Protein AF-A0A432GSY6-F1 (afdb_monomer)

Organism: NCBI:txid2024889

InterPro domains:
  IPR041517 Protease Do-like, PDZ domain [PF17815] (3-67)
  IPR046449 Protease Do-like, PDZ domain superfamily [G3DSA:3.20.190.20] (1-68)

Nearest PDB structures (foldseek):
  7xft-assembly1_A-2  TM=6.130E-01  e=6.111E-01  Pseudomonas aeruginosa PAO1
  2zpm-assembly1_A  TM=6.111E-01  e=7.938E-01  Escherichia coli K-12
  3k44-assembly4_D  TM=5.821E-01  e=3.345E+00  Drosophila melanogaster
  3k44-assembly1_A  TM=5.785E-01  e=3.571E+00  Drosophila melanogaster

Secondary structure (DSSP, 8-state):
--EEEETTEE-SSHHHHHHHTTS-BTTEEEEEEPTTSS-SEEEEEGGGHHHHHHHHHHHTT-S-S---

Foldseek 3Di:
DAWQAKQPHGDPDPVVVVVSVVDADPQWIKTAHDPPDPDGIDIGHNVCCVVVVVVCCVVVVPPDPDDD

Mean predicted aligned error: 3.6 Å

Solvent-accessible surface area (backbone atoms only — not comparable to full-atom values): 4129 Å² total; per-residue (Å²): 124,55,72,39,27,29,50,88,38,74,43,88,52,75,72,47,50,65,64,29,68,74,47,56,56,93,62,23,42,39,39,34,30,40,88,89,35,100,54,59,65,51,78,43,58,55,88,53,44,67,62,50,49,52,52,48,32,62,77,69,67,48,92,64,100,72,90,130

Structure (mmCIF, N/CA/C/O backbone):
data_AF-A0A432GSY6-F1
#
_entry.id   AF-A0A432GSY6-F1
#
loop_
_atom_site.group_PDB
_atom_site.id
_atom_site.type_symbol
_atom_site.label_atom_id
_atom_site.label_alt_id
_atom_site.label_comp_id
_atom_site.label_asym_id
_atom_site.label_entity_id
_atom_site.label_seq_id
_atom_site.pdbx_PDB_ins_code
_atom_site.Cartn_x
_atom_site.Cartn_y
_atom_site.Cartn_z
_atom_site.occupancy
_atom_site.B_iso_or_equiv
_atom_site.auth_seq_id
_atom_site.auth_comp_id
_atom_site.auth_asym_id
_atom_site.auth_atom_id
_atom_site.pdbx_PDB_model_num
ATOM 1 N N . ALA A 1 1 ? -6.398 -6.053 10.665 1.00 76.44 1 ALA A N 1
ATOM 2 C CA . ALA A 1 1 ? -6.635 -4.613 10.430 1.00 76.44 1 ALA A CA 1
ATOM 3 C C . ALA A 1 1 ? -7.348 -4.445 9.094 1.00 76.44 1 ALA A C 1
ATOM 5 O O . ALA A 1 1 ? -7.075 -5.224 8.187 1.00 76.44 1 ALA A O 1
ATOM 6 N N . VAL A 1 2 ? -8.258 -3.478 8.980 1.00 89.19 2 VAL A N 1
ATOM 7 C CA . VAL A 1 2 ? -8.988 -3.173 7.734 1.00 89.19 2 VAL A CA 1
ATOM 8 C C . VAL A 1 2 ? -8.391 -1.909 7.122 1.00 89.19 2 VAL A C 1
ATOM 10 O O . VAL A 1 2 ? -8.154 -0.943 7.846 1.00 89.19 2 VAL A O 1
ATOM 13 N N . VAL A 1 3 ? -8.105 -1.924 5.818 1.00 93.94 3 VAL A N 1
ATOM 14 C CA . VAL A 1 3 ? -7.481 -0.794 5.108 1.00 93.94 3 VAL A CA 1
ATOM 15 C C . VAL A 1 3 ? -8.505 0.321 4.904 1.00 93.94 3 VAL A C 1
ATOM 17 O O . VAL A 1 3 ? -9.578 0.077 4.364 1.00 93.94 3 VAL A O 1
ATOM 20 N N . LEU A 1 4 ? -8.154 1.539 5.318 1.00 95.56 4 LEU A N 1
ATOM 21 C CA . LEU A 1 4 ? -8.940 2.751 5.085 1.00 95.56 4 LEU A CA 1
ATOM 22 C C . LEU A 1 4 ? -8.503 3.441 3.788 1.00 95.56 4 LEU A C 1
ATOM 24 O O . LEU A 1 4 ? -9.329 3.813 2.953 1.00 95.56 4 LEU A O 1
ATOM 28 N N . GLN A 1 5 ? -7.193 3.623 3.621 1.00 96.31 5 GLN A N 1
ATOM 29 C CA . GLN A 1 5 ? -6.621 4.296 2.460 1.00 96.31 5 GLN A CA 1
ATOM 30 C C . GLN A 1 5 ? -5.209 3.804 2.156 1.00 96.31 5 GLN A C 1
ATOM 32 O O . GLN A 1 5 ? -4.483 3.342 3.037 1.00 96.31 5 GLN A O 1
ATOM 37 N N . VAL A 1 6 ? -4.807 3.959 0.899 1.00 97.31 6 VAL A N 1
ATOM 38 C CA . VAL A 1 6 ? -3.443 3.713 0.431 1.00 97.31 6 VAL A CA 1
ATOM 39 C C . VAL A 1 6 ? -2.971 4.943 -0.334 1.00 97.31 6 VAL A C 1
ATOM 41 O O . VAL A 1 6 ? -3.664 5.425 -1.225 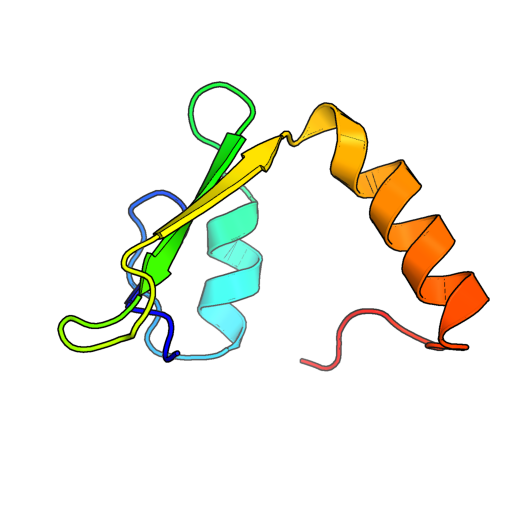1.00 97.31 6 VAL A O 1
ATOM 44 N N . ASN A 1 7 ? -1.802 5.475 0.024 1.00 96.62 7 ASN A N 1
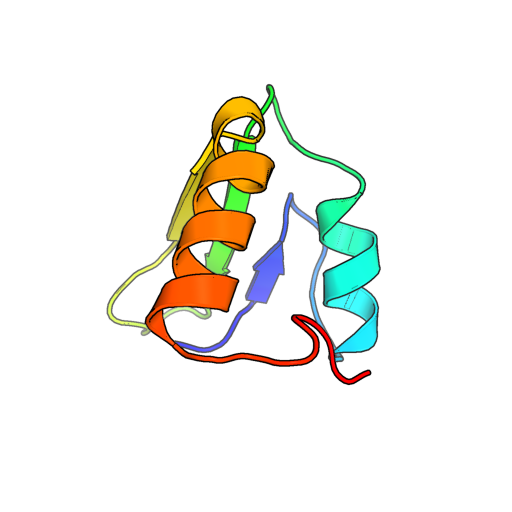ATOM 45 C CA . ASN A 1 7 ? -1.205 6.674 -0.578 1.00 96.62 7 ASN A CA 1
ATOM 46 C C . ASN A 1 7 ? -2.179 7.871 -0.644 1.00 96.62 7 ASN A C 1
ATOM 48 O O . ASN A 1 7 ? -2.228 8.594 -1.635 1.00 96.62 7 ASN A O 1
ATOM 52 N N . GLY A 1 8 ? -3.000 8.046 0.398 1.00 94.94 8 GLY A N 1
ATOM 53 C CA . GLY A 1 8 ? -4.018 9.101 0.474 1.00 94.94 8 GLY A CA 1
ATOM 54 C C . GLY A 1 8 ? -5.288 8.855 -0.356 1.00 94.94 8 GLY A C 1
ATOM 55 O O . GLY A 1 8 ? -6.182 9.696 -0.349 1.00 94.94 8 GLY A O 1
ATOM 56 N N . LYS A 1 9 ? -5.403 7.718 -1.060 1.00 96.06 9 LYS A N 1
ATOM 57 C CA . LYS A 1 9 ? -6.621 7.320 -1.785 1.00 96.06 9 LYS A CA 1
ATOM 58 C C . LYS A 1 9 ? -7.455 6.362 -0.937 1.00 96.06 9 LYS A C 1
ATOM 60 O O . LYS A 1 9 ? -6.954 5.322 -0.510 1.00 96.06 9 LYS A O 1
ATOM 65 N N . GLN A 1 10 ? -8.726 6.700 -0.713 1.00 96.19 10 GLN A N 1
ATOM 66 C CA . GLN A 1 10 ? -9.666 5.832 0.005 1.00 96.19 10 GLN A CA 1
ATOM 67 C C . GLN A 1 10 ? -9.869 4.505 -0.726 1.00 96.19 10 GLN A C 1
ATOM 69 O O . GLN A 1 10 ? -10.033 4.488 -1.945 1.00 96.19 10 GLN A O 1
ATOM 74 N N . ILE A 1 11 ? -9.919 3.414 0.037 1.00 95.94 11 ILE A N 1
ATOM 75 C CA . ILE A 1 11 ? -10.202 2.076 -0.482 1.00 95.94 11 ILE A CA 1
ATOM 76 C C . ILE A 1 11 ? -11.638 1.708 -0.121 1.00 95.94 11 ILE A C 1
ATOM 78 O O . ILE A 1 11 ? -11.985 1.646 1.057 1.00 95.94 11 ILE A O 1
ATOM 82 N N . ARG A 1 12 ? -12.481 1.470 -1.130 1.00 93.94 12 ARG A N 1
ATOM 83 C CA . ARG A 1 12 ? -13.876 1.033 -0.944 1.00 93.94 12 ARG A CA 1
ATOM 84 C C . ARG A 1 12 ? -14.079 -0.414 -1.380 1.00 93.94 12 ARG A C 1
AT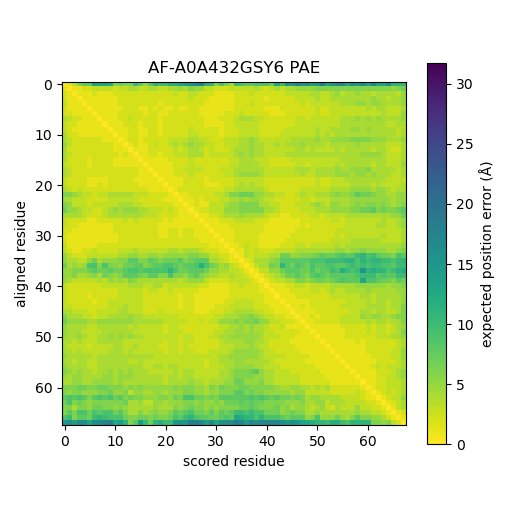OM 86 O O . ARG A 1 12 ? -14.938 -1.100 -0.835 1.00 93.94 12 ARG A O 1
ATOM 93 N N . ARG A 1 13 ? -13.284 -0.867 -2.347 1.00 93.19 13 ARG A N 1
ATOM 94 C CA . ARG A 1 13 ? -13.285 -2.224 -2.910 1.00 93.19 13 ARG A CA 1
ATOM 95 C C . ARG A 1 13 ? -11.865 -2.668 -3.261 1.00 93.19 13 ARG A C 1
ATOM 97 O O . ARG A 1 13 ? -10.934 -1.862 -3.258 1.00 93.19 13 ARG A O 1
ATOM 104 N N . LEU A 1 14 ? -11.689 -3.958 -3.539 1.00 90.62 14 LEU A N 1
ATOM 105 C CA . LEU A 1 14 ? 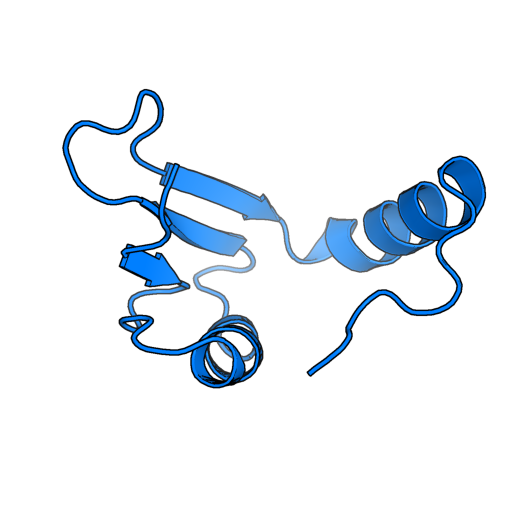-10.367 -4.555 -3.743 1.00 90.62 14 LEU A CA 1
ATOM 106 C C . LEU A 1 14 ? -9.646 -3.974 -4.971 1.00 90.62 14 LEU A C 1
ATOM 108 O O . LEU A 1 14 ? -8.431 -3.788 -4.947 1.00 90.62 14 LEU A O 1
ATOM 112 N N . GLU A 1 15 ? -10.385 -3.622 -6.019 1.00 91.38 15 GLU A N 1
ATOM 113 C CA . GLU A 1 15 ? -9.840 -3.079 -7.264 1.00 91.38 15 GLU A CA 1
ATOM 114 C C . GLU A 1 15 ? -9.162 -1.721 -7.037 1.00 91.38 15 GLU A C 1
ATOM 116 O O . GLU A 1 15 ? -8.118 -1.438 -7.635 1.00 91.38 15 GLU A O 1
ATOM 121 N N . ASP A 1 16 ? -9.695 -0.918 -6.107 1.00 93.50 16 ASP A N 1
ATOM 122 C CA . ASP A 1 16 ? -9.152 0.396 -5.754 1.00 93.50 16 ASP A CA 1
ATOM 123 C C . ASP A 1 16 ? -7.714 0.267 -5.228 1.00 93.50 16 ASP A C 1
ATOM 125 O O . ASP A 1 16 ? -6.873 1.128 -5.493 1.00 93.50 16 ASP A O 1
ATOM 129 N N . VAL A 1 17 ? -7.400 -0.843 -4.548 1.00 92.38 17 VAL A N 1
ATOM 130 C CA . VAL A 1 17 ? -6.079 -1.105 -3.961 1.00 92.38 17 VAL A CA 1
ATOM 131 C C . VAL A 1 17 ? -5.001 -1.115 -5.039 1.00 92.38 17 VAL A C 1
ATOM 133 O O . VAL A 1 17 ? -3.978 -0.445 -4.892 1.00 92.38 17 VAL A O 1
ATOM 136 N N . SER A 1 18 ? -5.244 -1.814 -6.152 1.00 90.38 18 SER A N 1
ATOM 137 C CA . SER A 1 18 ? -4.279 -1.901 -7.254 1.00 90.38 18 SER A CA 1
ATOM 138 C C . SER A 1 18 ? -3.948 -0.517 -7.825 1.00 90.38 18 SER A C 1
ATOM 140 O O . SER A 1 18 ? -2.780 -0.180 -8.011 1.00 90.38 18 SER A O 1
ATOM 142 N N . THR A 1 19 ? -4.968 0.326 -8.003 1.00 93.00 19 THR A N 1
ATOM 143 C CA . THR A 1 19 ? -4.817 1.688 -8.532 1.00 93.00 19 THR A CA 1
ATOM 144 C C . THR A 1 19 ? -4.185 2.654 -7.527 1.00 93.00 19 THR A C 1
ATOM 146 O O . THR A 1 19 ? -3.523 3.624 -7.911 1.00 93.00 19 THR A O 1
ATOM 149 N N . ALA A 1 20 ? -4.355 2.405 -6.228 1.00 94.94 20 ALA A N 1
ATOM 150 C CA . ALA A 1 20 ? -3.781 3.235 -5.181 1.00 94.94 20 ALA A CA 1
ATOM 151 C C . ALA A 1 20 ? -2.265 3.045 -5.048 1.00 94.94 20 ALA A C 1
ATOM 153 O O . ALA A 1 20 ? -1.538 4.019 -4.838 1.00 94.94 20 ALA A O 1
ATOM 154 N N . PHE A 1 21 ? -1.768 1.827 -5.272 1.00 94.06 21 PHE A N 1
ATOM 155 C CA . PHE A 1 21 ? -0.332 1.539 -5.285 1.00 94.06 21 PHE A CA 1
ATOM 156 C C . PHE A 1 21 ? 0.416 2.102 -6.507 1.00 94.06 21 PHE A C 1
ATOM 158 O O . PHE A 1 21 ? 1.637 2.189 -6.470 1.00 94.06 21 PHE A O 1
ATOM 165 N N . LEU A 1 22 ? -0.272 2.586 -7.549 1.00 93.12 22 LEU A N 1
ATOM 166 C CA . LEU A 1 22 ? 0.377 3.228 -8.706 1.00 93.12 22 LEU A CA 1
ATOM 167 C C . LEU A 1 22 ? 0.977 4.613 -8.402 1.00 93.12 22 LEU A C 1
ATOM 169 O O . LEU A 1 22 ? 1.695 5.166 -9.229 1.00 93.12 22 LEU A O 1
ATOM 173 N N . SER A 1 23 ? 0.661 5.209 -7.250 1.00 93.44 23 SER A N 1
ATOM 174 C CA . SER A 1 23 ? 1.057 6.584 -6.915 1.00 93.44 23 SER A CA 1
ATOM 175 C C . SER A 1 23 ? 1.731 6.646 -5.535 1.00 93.44 23 SER A C 1
ATOM 177 O O . SER A 1 23 ? 1.097 7.098 -4.582 1.00 93.44 23 SER A O 1
ATOM 179 N N . PRO A 1 24 ? 2.979 6.158 -5.383 1.00 94.31 24 PRO A N 1
ATOM 180 C CA . PRO A 1 24 ? 3.724 6.272 -4.127 1.00 94.31 24 PRO A CA 1
ATOM 181 C C . PRO A 1 24 ? 3.987 7.730 -3.734 1.00 94.31 24 PRO A C 1
ATOM 183 O O . PRO A 1 24 ? 4.094 8.610 -4.585 1.00 94.31 24 PRO A O 1
ATOM 186 N N . ILE A 1 25 ? 4.164 7.965 -2.433 1.00 93.31 25 ILE A N 1
ATOM 187 C CA . ILE A 1 25 ? 4.509 9.271 -1.863 1.00 93.31 25 ILE A CA 1
ATOM 188 C C . ILE A 1 25 ? 5.969 9.209 -1.413 1.00 93.31 25 ILE A C 1
ATOM 190 O O . ILE A 1 25 ? 6.316 8.415 -0.542 1.00 93.31 25 ILE A O 1
ATOM 194 N N . ASN A 1 26 ? 6.832 10.041 -2.001 1.00 93.44 26 ASN A N 1
ATOM 195 C CA . ASN A 1 26 ? 8.259 10.133 -1.658 1.00 93.44 26 ASN A CA 1
ATOM 196 C C . ASN A 1 26 ? 9.015 8.787 -1.715 1.00 93.44 26 ASN A C 1
ATOM 198 O O . ASN A 1 26 ? 9.852 8.523 -0.860 1.00 93.44 26 ASN A O 1
ATOM 202 N N . ASN A 1 27 ? 8.729 7.936 -2.709 1.00 95.38 27 ASN A N 1
ATOM 203 C CA . ASN A 1 27 ? 9.273 6.569 -2.843 1.00 95.38 27 ASN A CA 1
ATOM 204 C C . ASN A 1 27 ? 8.826 5.573 -1.760 1.00 95.38 27 ASN A C 1
ATOM 206 O O . ASN A 1 27 ? 9.414 4.498 -1.623 1.00 95.38 27 ASN A O 1
ATOM 210 N N . PHE A 1 28 ? 7.750 5.885 -1.038 1.00 96.94 28 PHE A N 1
ATOM 211 C CA . PHE A 1 28 ? 7.113 4.973 -0.100 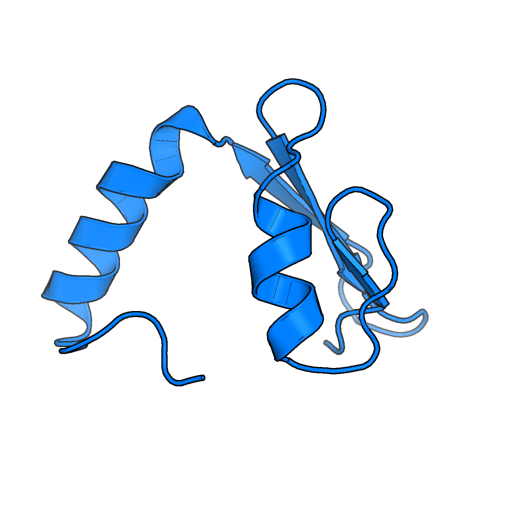1.00 96.94 28 PHE A CA 1
ATOM 212 C C . PHE A 1 28 ? 5.653 4.742 -0.464 1.00 96.94 28 PHE A C 1
ATOM 214 O O . PHE A 1 28 ? 4.949 5.630 -0.954 1.00 96.94 28 PHE A O 1
ATOM 221 N N . HIS A 1 29 ? 5.174 3.542 -0.165 1.00 97.38 29 HIS A N 1
ATOM 222 C CA . HIS A 1 29 ? 3.752 3.307 -0.018 1.00 97.38 29 HIS A CA 1
ATOM 223 C C . HIS A 1 29 ? 3.349 3.470 1.432 1.00 97.38 29 HIS A C 1
ATOM 225 O O . HIS A 1 29 ? 3.998 2.937 2.329 1.00 97.38 29 HIS A O 1
ATOM 231 N N . ARG A 1 30 ? 2.246 4.174 1.650 1.00 96.50 30 ARG A N 1
ATOM 232 C CA . ARG A 1 30 ? 1.619 4.313 2.956 1.00 96.50 30 ARG A CA 1
ATOM 233 C C . ARG A 1 30 ? 0.252 3.657 2.919 1.00 96.50 30 ARG A C 1
ATOM 235 O O . ARG A 1 30 ? -0.560 3.978 2.058 1.00 96.50 30 ARG A O 1
ATOM 242 N N . ILE A 1 31 ? 0.005 2.760 3.860 1.00 96.62 31 ILE A N 1
ATOM 243 C CA . ILE A 1 31 ? -1.276 2.089 4.060 1.00 96.62 31 ILE A CA 1
ATOM 244 C C . ILE A 1 31 ? -1.778 2.547 5.420 1.00 96.62 31 ILE A C 1
ATOM 246 O O . ILE A 1 31 ? -1.116 2.278 6.420 1.00 96.62 31 ILE A O 1
ATOM 250 N N . ASP A 1 32 ? -2.911 3.237 5.469 1.00 96.19 32 ASP A N 1
ATOM 251 C CA . ASP A 1 32 ? -3.558 3.589 6.731 1.00 96.19 32 ASP A CA 1
ATOM 252 C C . ASP A 1 32 ? -4.747 2.652 6.972 1.00 96.19 32 ASP A C 1
ATOM 254 O O . ASP A 1 32 ? -5.504 2.312 6.053 1.00 96.19 32 ASP A O 1
ATOM 258 N N . PHE A 1 33 ? -4.910 2.226 8.219 1.00 95.88 33 PHE A N 1
ATOM 259 C CA . PHE A 1 33 ? -5.978 1.328 8.644 1.00 95.88 33 PHE A CA 1
ATOM 260 C C . PHE A 1 33 ? -7.114 2.092 9.323 1.00 95.88 33 PHE A C 1
ATOM 262 O O . PHE A 1 33 ? -6.959 3.244 9.730 1.00 95.88 33 PHE A O 1
ATOM 269 N N . LEU A 1 34 ? -8.268 1.439 9.464 1.00 93.62 34 LEU A N 1
ATOM 270 C CA . LEU A 1 34 ? -9.385 2.001 10.217 1.00 93.62 34 LEU A CA 1
ATOM 271 C C . LEU A 1 34 ? -8.990 2.279 11.681 1.00 93.62 34 LEU A C 1
ATOM 273 O O . LEU A 1 34 ? -8.300 1.446 12.290 1.00 93.62 34 LEU A O 1
ATOM 277 N N . PRO A 1 35 ? -9.461 3.401 12.264 1.00 89.88 35 PRO A N 1
ATOM 278 C CA . PRO A 1 35 ? -9.299 3.694 13.684 1.00 89.88 35 PRO A CA 1
ATOM 279 C C . PRO A 1 35 ? -9.768 2.529 14.563 1.00 89.88 35 PRO A C 1
ATOM 281 O O . PRO A 1 35 ? -10.754 1.865 14.249 1.00 89.88 35 PRO A O 1
ATOM 284 N N . GLY A 1 36 ? -9.052 2.271 15.657 1.00 87.75 36 GLY A N 1
ATOM 285 C CA . GLY A 1 36 ? -9.303 1.117 16.529 1.00 87.75 36 GLY A CA 1
ATOM 286 C C . GLY A 1 36 ? -8.593 -0.173 16.099 1.00 87.75 36 GLY A C 1
ATOM 287 O O . GLY A 1 36 ? -8.657 -1.167 16.816 1.00 87.75 36 GLY A O 1
ATOM 288 N N . SER A 1 37 ? -7.874 -0.171 14.971 1.00 85.38 37 SER A N 1
ATOM 289 C CA . SER A 1 37 ? -6.912 -1.233 14.647 1.00 85.38 37 SER A CA 1
ATOM 290 C C . SER A 1 37 ? -5.673 -1.141 15.550 1.00 85.38 37 SER A C 1
ATOM 292 O O . SER A 1 37 ? -5.218 -0.042 15.853 1.00 85.38 37 SER A O 1
ATOM 294 N N . GLU A 1 38 ? -5.061 -2.281 15.900 1.00 86.69 38 GLU A N 1
ATOM 295 C CA . GLU A 1 38 ? -3.807 -2.323 16.687 1.00 86.69 38 GLU A CA 1
ATOM 296 C C . GLU A 1 38 ? -2.661 -1.514 16.058 1.00 86.69 38 GLU A C 1
ATOM 298 O O . GLU A 1 38 ? -1.771 -1.023 16.748 1.00 86.69 38 GLU A O 1
ATOM 303 N N . ARG A 1 39 ? -2.672 -1.382 14.729 1.00 86.31 39 ARG A N 1
ATOM 304 C CA . ARG A 1 39 ? -1.725 -0.571 13.963 1.00 86.31 39 ARG A CA 1
ATOM 305 C C . ARG A 1 39 ? -2.502 0.457 13.163 1.00 86.31 39 ARG A C 1
ATOM 307 O O . ARG A 1 39 ? -3.459 0.099 12.482 1.00 86.31 39 ARG A O 1
ATOM 314 N N . LEU A 1 40 ? -2.056 1.710 13.219 1.00 91.44 40 LEU A N 1
ATOM 315 C CA . LEU A 1 40 ? -2.684 2.819 12.499 1.00 91.44 40 LEU A CA 1
ATOM 316 C C . LEU A 1 40 ? -2.212 2.906 11.047 1.00 91.44 40 LEU A C 1
ATOM 318 O O . LEU 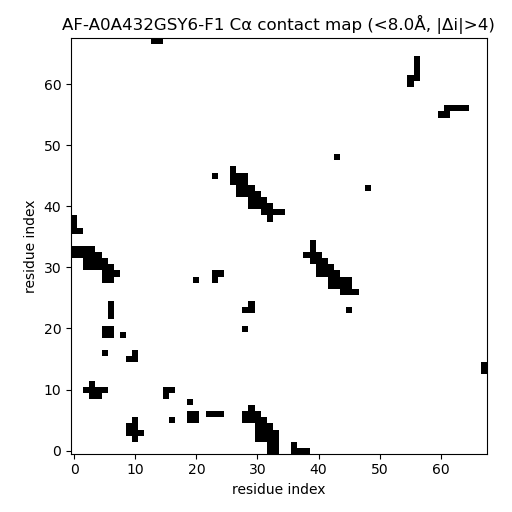A 1 40 ? -3.002 3.233 10.166 1.00 91.44 40 LEU A O 1
ATOM 322 N N . SER A 1 41 ? -0.945 2.583 10.784 1.00 94.31 41 SER A N 1
ATOM 323 C CA . SER A 1 41 ? -0.388 2.642 9.438 1.00 94.31 41 SER A CA 1
ATOM 324 C C . SER A 1 41 ? 0.802 1.706 9.236 1.00 94.31 41 SER A C 1
ATOM 326 O O . SER A 1 41 ? 1.415 1.220 10.188 1.00 94.31 41 SER A O 1
ATOM 328 N N . VAL A 1 42 ? 1.110 1.447 7.967 1.00 94.81 42 VAL A N 1
ATOM 329 C CA . VAL A 1 42 ? 2.311 0.753 7.493 1.00 94.81 42 VAL A CA 1
ATOM 330 C C . VAL A 1 42 ? 2.946 1.591 6.389 1.00 94.81 42 VAL A C 1
ATOM 332 O O . VAL A 1 42 ? 2.248 2.128 5.527 1.00 94.81 42 VAL A O 1
ATOM 335 N N . ILE A 1 43 ? 4.274 1.686 6.416 1.00 95.62 43 ILE A N 1
ATOM 336 C CA . ILE A 1 43 ? 5.079 2.377 5.408 1.00 95.62 43 ILE A CA 1
ATOM 337 C C . ILE A 1 43 ? 6.015 1.351 4.771 1.00 95.62 43 ILE A C 1
ATOM 339 O O . ILE A 1 43 ? 6.717 0.638 5.485 1.00 95.62 43 ILE A O 1
ATOM 343 N N . LEU A 1 44 ? 6.007 1.267 3.441 1.00 95.62 44 LEU A N 1
ATOM 344 C CA . LEU A 1 44 ? 6.805 0.315 2.667 1.00 95.62 44 LEU A CA 1
ATOM 345 C C . LEU A 1 44 ? 7.697 1.062 1.663 1.00 95.62 44 LEU A C 1
ATOM 347 O O . LEU A 1 44 ? 7.161 1.846 0.876 1.00 95.62 44 LEU A O 1
ATOM 351 N N . PRO A 1 45 ? 9.022 0.837 1.645 1.00 96.94 45 PRO A N 1
ATOM 352 C CA . PRO A 1 45 ? 9.913 1.431 0.650 1.00 96.94 45 PRO A CA 1
ATOM 353 C C . PRO A 1 45 ? 9.700 0.782 -0.718 1.00 96.94 45 PRO A C 1
ATOM 355 O O . PRO A 1 45 ? 9.805 -0.434 -0.845 1.00 96.94 45 PRO A O 1
ATOM 358 N N . VAL A 1 46 ? 9.445 1.581 -1.758 1.00 96.00 46 VAL A N 1
ATOM 359 C CA . VAL A 1 46 ? 9.174 1.066 -3.115 1.00 96.00 46 VAL A CA 1
ATOM 360 C C . VAL A 1 46 ? 10.370 0.299 -3.681 1.00 96.00 46 VAL A C 1
ATOM 362 O O . VAL A 1 46 ? 10.184 -0.728 -4.332 1.00 96.00 46 VAL A O 1
ATOM 365 N N . ALA A 1 47 ? 11.587 0.769 -3.395 1.00 95.62 47 ALA A N 1
ATOM 366 C CA . ALA A 1 47 ? 12.826 0.212 -3.932 1.00 95.62 47 ALA A CA 1
ATOM 367 C C . ALA A 1 47 ? 13.024 -1.279 -3.601 1.00 95.62 47 ALA A C 1
ATOM 369 O O . ALA A 1 47 ? 13.600 -2.008 -4.398 1.00 95.62 47 ALA A O 1
ATOM 370 N N . GLU A 1 48 ? 12.513 -1.744 -2.460 1.00 94.62 48 GLU A N 1
ATOM 371 C CA . GLU A 1 48 ? 12.736 -3.112 -1.974 1.00 94.62 48 GLU A CA 1
ATOM 372 C C . GLU A 1 48 ? 11.594 -4.075 -2.339 1.00 94.62 48 GLU A C 1
ATOM 374 O O . GLU A 1 48 ? 11.704 -5.287 -2.137 1.00 94.62 48 GLU A O 1
ATOM 379 N N . LEU A 1 49 ? 10.477 -3.567 -2.875 1.00 93.44 49 LEU A N 1
ATOM 380 C CA . LEU A 1 49 ? 9.264 -4.369 -3.059 1.00 93.44 49 LEU A CA 1
ATOM 381 C C . LEU A 1 49 ? 9.426 -5.472 -4.096 1.00 93.44 49 LEU A C 1
ATOM 383 O O . LEU A 1 49 ? 8.856 -6.545 -3.916 1.00 93.44 49 LEU A O 1
ATOM 387 N N . ALA A 1 50 ? 10.177 -5.238 -5.172 1.00 92.75 50 ALA A N 1
ATOM 388 C CA . ALA A 1 50 ? 10.377 -6.245 -6.212 1.00 92.75 50 ALA A CA 1
ATOM 389 C C . ALA A 1 50 ? 11.089 -7.487 -5.649 1.00 92.75 50 ALA A C 1
ATOM 391 O O . ALA A 1 50 ? 10.588 -8.609 -5.782 1.00 92.75 50 ALA A O 1
ATOM 392 N N . ASP A 1 51 ? 12.196 -7.269 -4.941 1.00 95.19 51 ASP A N 1
ATOM 393 C CA . ASP A 1 51 ? 13.003 -8.333 -4.344 1.00 95.19 51 ASP A CA 1
ATOM 394 C C . ASP A 1 51 ? 12.256 -9.030 -3.203 1.00 95.19 51 ASP A C 1
ATOM 396 O O . ASP A 1 51 ? 12.236 -10.263 -3.114 1.00 95.19 51 ASP A O 1
ATOM 400 N N . ALA A 1 52 ? 11.569 -8.258 -2.354 1.00 94.81 52 ALA A N 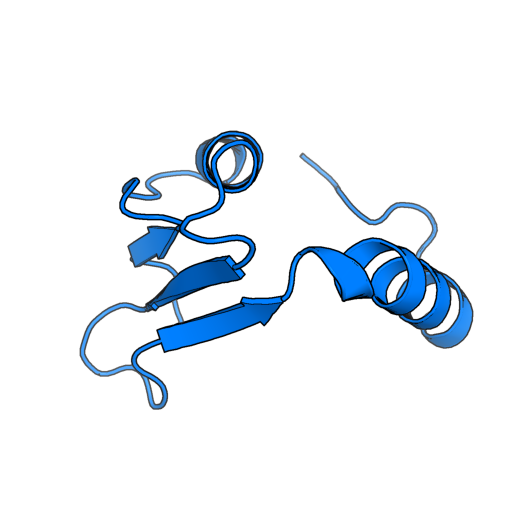1
ATOM 401 C CA . ALA A 1 52 ? 10.724 -8.803 -1.297 1.00 94.81 52 ALA A 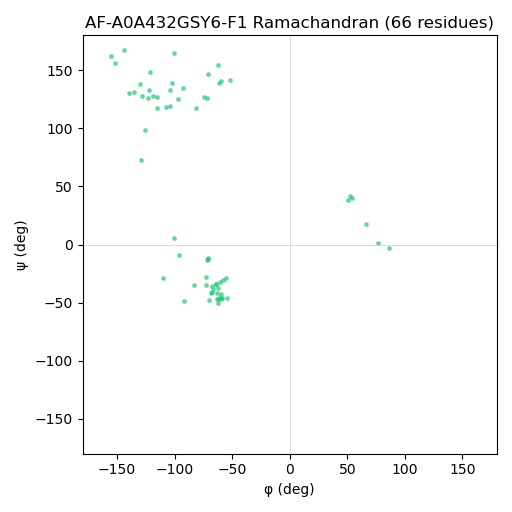CA 1
ATOM 402 C C . ALA A 1 52 ? 9.596 -9.677 -1.870 1.00 94.81 52 ALA A C 1
ATOM 404 O O . ALA A 1 52 ? 9.383 -10.796 -1.398 1.00 94.81 52 ALA A O 1
ATOM 405 N N . ASN A 1 53 ? 8.919 -9.218 -2.926 1.00 93.88 53 ASN A N 1
ATOM 406 C CA . ASN A 1 53 ? 7.843 -9.961 -3.579 1.00 93.88 53 ASN A CA 1
ATOM 407 C C . ASN A 1 53 ? 8.342 -11.274 -4.187 1.00 93.88 53 ASN A C 1
ATOM 409 O O . ASN A 1 53 ? 7.673 -12.298 -4.034 1.00 93.88 53 ASN A O 1
ATOM 413 N N . GLN A 1 54 ? 9.514 -11.283 -4.833 1.00 94.06 54 GLN A N 1
ATOM 414 C CA . GLN A 1 54 ? 10.103 -12.526 -5.341 1.00 94.06 54 GLN A CA 1
ATOM 415 C C . GLN A 1 54 ? 10.422 -13.511 -4.213 1.00 94.06 54 GLN A C 1
ATOM 417 O O . GLN A 1 54 ? 10.052 -14.684 -4.295 1.00 94.06 54 GLN A O 1
ATOM 422 N N . ARG A 1 55 ? 11.052 -13.038 -3.131 1.00 96.38 55 ARG A N 1
ATOM 423 C CA . ARG A 1 55 ? 11.361 -13.874 -1.962 1.00 96.38 55 ARG A CA 1
ATOM 424 C C . ARG A 1 55 ? 10.101 -14.476 -1.343 1.00 96.38 55 ARG A C 1
ATOM 426 O O . ARG A 1 55 ? 10.071 -15.672 -1.068 1.00 96.38 55 ARG A O 1
ATOM 433 N N . ILE A 1 56 ? 9.051 -13.676 -1.160 1.00 94.81 56 ILE A N 1
ATOM 434 C CA . ILE A 1 56 ? 7.763 -14.133 -0.619 1.00 94.81 56 ILE A CA 1
ATOM 435 C C . ILE A 1 56 ? 7.132 -15.169 -1.555 1.00 94.81 56 ILE A C 1
ATOM 437 O O . ILE A 1 56 ? 6.724 -16.237 -1.100 1.00 94.81 56 ILE A O 1
ATOM 441 N N . LYS A 1 57 ? 7.105 -14.898 -2.865 1.00 94.81 57 LYS A N 1
ATOM 442 C CA . LYS A 1 57 ? 6.551 -15.820 -3.863 1.00 94.81 57 LYS A CA 1
ATOM 443 C C . LYS A 1 57 ? 7.202 -17.203 -3.777 1.00 94.81 57 LYS A C 1
ATOM 445 O O . LYS A 1 57 ? 6.493 -18.208 -3.748 1.00 94.81 57 LYS A O 1
ATOM 450 N N . ASN A 1 58 ? 8.530 -17.237 -3.688 1.00 93.62 58 ASN A N 1
ATOM 451 C CA . ASN A 1 58 ? 9.305 -18.474 -3.628 1.00 93.62 58 ASN A CA 1
ATOM 452 C C . ASN A 1 58 ? 9.116 -19.202 -2.290 1.00 93.62 58 ASN A C 1
ATOM 454 O O . ASN A 1 58 ? 8.822 -20.397 -2.277 1.00 93.62 58 ASN A O 1
ATOM 458 N N . ASN A 1 59 ? 9.222 -18.480 -1.172 1.00 96.62 59 ASN A N 1
ATOM 459 C CA . ASN A 1 59 ? 9.162 -19.073 0.165 1.00 96.62 59 ASN A CA 1
ATOM 460 C C . ASN A 1 59 ? 7.782 -19.655 0.489 1.00 96.62 59 ASN A C 1
ATOM 462 O O . ASN A 1 59 ? 7.689 -20.716 1.100 1.00 96.62 59 ASN A O 1
ATOM 466 N N . PHE A 1 60 ? 6.715 -18.979 0.059 1.00 95.00 60 PHE A N 1
ATOM 467 C CA . PHE A 1 60 ? 5.335 -19.382 0.342 1.00 95.00 60 PHE A CA 1
ATOM 468 C C . PHE A 1 60 ? 4.661 -20.109 -0.829 1.00 95.00 60 PHE A C 1
ATOM 470 O O . PHE A 1 60 ? 3.476 -20.421 -0.751 1.00 95.00 60 PHE A O 1
ATOM 477 N N . ARG A 1 61 ? 5.407 -20.399 -1.907 1.00 93.44 61 ARG A N 1
ATOM 478 C CA . ARG A 1 61 ? 4.931 -21.114 -3.107 1.00 93.44 61 ARG A CA 1
ATOM 479 C C . ARG A 1 61 ? 3.660 -20.500 -3.707 1.00 93.44 61 ARG A C 1
ATOM 481 O O . ARG A 1 61 ? 2.745 -21.210 -4.117 1.00 93.44 61 ARG A O 1
ATOM 488 N N . ILE A 1 62 ? 3.608 -19.170 -3.763 1.00 92.06 62 ILE A N 1
ATOM 489 C CA . ILE A 1 62 ? 2.452 -18.436 -4.285 1.00 92.06 62 ILE A CA 1
ATOM 490 C C . ILE A 1 62 ? 2.545 -18.408 -5.820 1.00 92.06 62 ILE A C 1
ATOM 492 O O . ILE A 1 62 ? 3.476 -17.812 -6.362 1.00 92.06 62 ILE A O 1
ATOM 496 N N . PRO A 1 63 ? 1.599 -19.001 -6.566 1.00 88.50 63 PRO A N 1
AT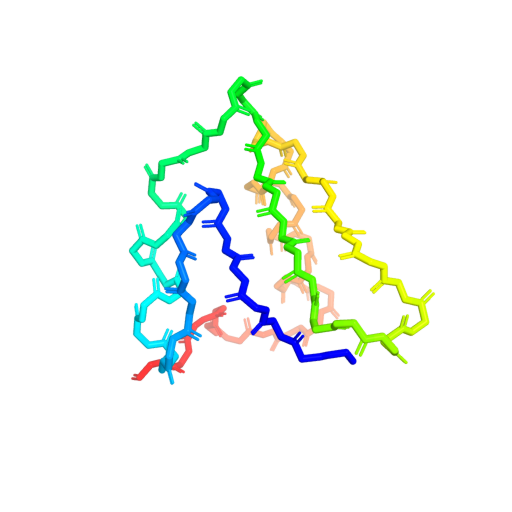OM 497 C CA . PRO A 1 63 ? 1.688 -19.040 -8.027 1.00 88.50 63 PRO A CA 1
ATOM 498 C C . PRO A 1 63 ? 1.533 -17.643 -8.652 1.00 88.50 63 PRO A C 1
ATOM 500 O O . PRO A 1 63 ? 2.290 -17.271 -9.556 1.00 88.50 63 PRO A O 1
ATOM 503 N N . LYS A 1 64 ? 0.606 -16.835 -8.121 1.00 89.25 64 LYS A N 1
ATOM 504 C CA . LYS A 1 64 ? 0.317 -15.466 -8.565 1.00 89.25 64 LYS A CA 1
ATOM 505 C C . LYS A 1 64 ? 0.063 -14.569 -7.353 1.00 89.25 64 LYS A C 1
ATOM 507 O O . LYS A 1 64 ? -0.736 -14.914 -6.494 1.00 89.25 64 LYS A O 1
ATOM 512 N N . LEU A 1 65 ? 0.733 -13.416 -7.298 1.00 84.56 65 LEU A N 1
ATOM 513 C CA . LEU A 1 65 ? 0.653 -12.481 -6.162 1.00 84.56 65 LEU A CA 1
ATOM 514 C C . LEU A 1 65 ? -0.683 -11.728 -6.071 1.00 84.56 65 LEU A C 1
ATOM 516 O O . LEU A 1 65 ? -0.959 -11.098 -5.057 1.00 84.56 65 LEU A O 1
ATOM 520 N N . GLN A 1 66 ? -1.495 -11.763 -7.126 1.00 83.44 66 GLN A N 1
ATOM 521 C CA . GLN A 1 66 ? -2.768 -11.054 -7.201 1.00 83.44 66 GLN A CA 1
ATOM 522 C C . GLN A 1 66 ? -3.846 -11.973 -7.772 1.00 83.44 66 GLN A C 1
ATOM 524 O O . GLN A 1 66 ? -3.653 -12.587 -8.827 1.00 83.44 66 GLN A O 1
ATOM 529 N N . SER A 1 67 ? -4.987 -12.012 -7.092 1.00 81.31 67 SER A N 1
ATOM 530 C CA . SER A 1 67 ? -6.245 -12.563 -7.587 1.00 81.31 67 SER A CA 1
ATOM 531 C C . SER A 1 67 ? -7.285 -11.464 -7.427 1.00 81.31 67 SER A C 1
ATOM 533 O O . SER A 1 67 ? -7.741 -11.215 -6.313 1.00 81.31 67 SER A O 1
ATOM 535 N N . LEU A 1 68 ? -7.541 -10.757 -8.524 1.00 66.88 68 LEU A N 1
ATOM 536 C CA . LEU A 1 68 ? -8.582 -9.743 -8.654 1.00 66.88 68 LEU A CA 1
ATOM 537 C C . LEU A 1 68 ? -9.730 -10.363 -9.442 1.00 66.88 68 LEU A C 1
ATOM 539 O O . LEU A 1 68 ? -9.405 -11.041 -10.447 1.00 66.88 68 LEU A O 1
#

Radius of gyration: 12.86 Å; Cα contacts (8 Å, |Δi|>4): 86; chains: 1; bounding box: 27×31×25 Å

Sequence (68 aa):
AVVLQVNGKQIRRLEDVSTAFLSPINNFHRIDFLPGSERLSVILPVAELADANQRIKNNFRIPKLQSL

pLDDT: mean 92.62, std 5.1, range [66.88, 97.38]